Protein AF-A0A382WUX3-F1 (afdb_monomer)

Radius of gyration: 22.73 Å; Cα contacts (8 Å, |Δi|>4): 269; chains: 1; bounding box: 72×25×72 Å

Sequence (133 aa):
VETNEANNAQTIILTVGGASNLQFVSFTHDEGTFFAGDPIQISLTYQNAGTAPIPAAQVNTFQVALSFDNSNLGVDDFILRRINASGNNQGSNLHPGETVTLDWVQRLPDSYQGTFYVLAENNGNVRSSNSPT

Secondary structure (DSSP, 8-state):
---------------------EEEEEEEE--S---TT-EEEEEEEEEE-SSS-B-TTS--EEEEEEESSSSS--TTSEEEEEEE-STTSSSS-B-TT-EEEEEEEEEPPTT--S--EEEEEETTEEEE-----

InterPro domains:
  IPR013783 Immunoglobulin-like fold [G3DSA:2.60.40.10] (20-131)

Organism: NCBI:txid408172

Foldseek 3Di:
DDDDPPDPDDDDDDDPDKDWDKAWDDWDKDDDDDAAFDKIKIKTKIAGQIQAWQALPDWWKKWKWWDPDQAFDDPPIGTQDIDGPGAQVPNGIGHNPDMHMDIDITTHHNPDDDDTWTWMDTPRDIDTDDDDD

pLDDT: mean 87.1, std 14.02, range [31.52, 97.44]

Mean predicted aligned error: 8.13 Å

Solvent-accessible surface area (backbone atoms only — not comparable to full-atom values): 8190 Å² total; per-residue (Å²): 134,86,77,82,80,78,76,86,79,79,85,78,87,80,82,81,84,56,49,58,35,81,39,86,73,46,62,50,64,70,81,85,90,80,58,63,54,39,75,37,50,38,39,44,27,34,29,22,78,24,73,24,57,36,44,41,82,47,87,35,60,37,40,32,29,41,24,81,57,95,67,73,93,54,91,87,38,47,75,76,42,79,42,72,57,20,20,54,68,76,80,40,56,22,42,51,75,40,71,45,76,50,76,48,77,43,68,41,58,75,87,69,84,82,76,67,37,62,37,38,34,44,94,84,48,67,44,64,64,78,77,83,128

Nearest PDB structures (foldseek):
  8xrx-assembly2_C  TM=6.632E-01  e=1.159E-03  Cellulosimicrobium cellulans
  8xrx-assembly2_D  TM=6.376E-01  e=1.286E-03  Cellulosimicrobium cellulans
  7usy-assembly1_J  TM=4.226E-01  e=4.889E-02  Caenorhabditis elegans
  9au7-assembly1_C  TM=3.443E-01  e=6.019E-02  Homo sapiens
  3nrf-assembly1_B  TM=4.666E-01  e=1.433E+00  Pseudomonas aeruginosa

Structure (mmCIF, N/CA/C/O backbone):
data_AF-A0A382WUX3-F1
#
_entry.id   AF-A0A382WUX3-F1
#
loop_
_atom_site.group_PDB
_atom_site.id
_atom_site.type_symbol
_atom_site.label_atom_id
_atom_site.label_alt_id
_atom_site.label_comp_id
_atom_site.label_asym_id
_atom_site.label_entity_id
_atom_site.label_seq_id
_atom_site.pdbx_PDB_ins_code
_atom_site.Cartn_x
_atom_site.Cartn_y
_atom_site.Cartn_z
_atom_site.occupancy
_atom_site.B_iso_or_equiv
_atom_site.auth_seq_id
_atom_site.auth_comp_id
_atom_site.auth_asym_id
_atom_site.auth_atom_id
_atom_site.pdbx_PDB_model_num
ATOM 1 N N . VAL A 1 1 ? -51.270 5.578 52.883 1.00 53.28 1 VAL A N 1
ATOM 2 C CA . VAL A 1 1 ? -51.053 5.081 51.507 1.00 53.28 1 VAL A CA 1
ATOM 3 C C . VAL A 1 1 ? -50.003 5.983 50.905 1.00 53.28 1 VAL A C 1
ATOM 5 O O . VAL A 1 1 ? -50.276 7.163 50.738 1.00 53.28 1 VAL A O 1
ATOM 8 N N . GLU A 1 2 ? -48.789 5.469 50.746 1.00 46.12 2 GLU A N 1
ATOM 9 C CA . GLU A 1 2 ? -47.664 6.216 50.184 1.00 46.12 2 GLU A CA 1
ATOM 10 C C . GLU A 1 2 ? -47.833 6.279 48.660 1.00 46.12 2 GLU A C 1
ATOM 12 O O . GLU A 1 2 ? -48.199 5.288 48.023 1.00 46.12 2 GLU A O 1
ATOM 17 N N . THR A 1 3 ? -47.707 7.477 48.095 1.00 63.56 3 THR A N 1
ATOM 18 C CA . THR A 1 3 ? -47.978 7.756 46.685 1.00 63.56 3 THR A CA 1
ATOM 19 C C . THR A 1 3 ? -46.781 7.354 45.838 1.00 63.56 3 THR A C 1
ATOM 21 O O . THR A 1 3 ? -45.699 7.894 46.015 1.00 63.56 3 THR A O 1
ATOM 24 N N . ASN A 1 4 ? -47.024 6.421 44.922 1.00 61.31 4 ASN A N 1
ATOM 25 C CA . ASN A 1 4 ? -46.144 5.934 43.863 1.00 61.31 4 ASN A CA 1
ATOM 26 C C . ASN A 1 4 ? -45.047 6.928 43.420 1.00 61.31 4 ASN A C 1
ATOM 28 O O . ASN A 1 4 ? -45.319 7.874 42.678 1.00 61.31 4 ASN A O 1
ATOM 32 N N . GLU A 1 5 ? -43.803 6.671 43.818 1.00 63.16 5 GLU A N 1
ATOM 33 C CA . GLU A 1 5 ? -42.619 7.304 43.241 1.00 63.16 5 GLU A CA 1
ATOM 34 C C . GLU A 1 5 ? -42.252 6.552 41.958 1.00 63.16 5 GLU A C 1
ATOM 36 O O . GLU A 1 5 ? -41.411 5.653 41.948 1.00 63.16 5 GLU A O 1
ATOM 41 N N . ALA A 1 6 ? -42.922 6.886 40.854 1.00 55.53 6 ALA A N 1
ATOM 42 C CA . ALA A 1 6 ? -42.499 6.405 39.548 1.00 55.53 6 ALA A CA 1
ATOM 43 C C . ALA A 1 6 ? -41.116 7.002 39.244 1.00 55.53 6 ALA A C 1
ATOM 45 O O . ALA A 1 6 ? -40.979 8.182 38.916 1.00 55.53 6 ALA A O 1
ATOM 46 N N . ASN A 1 7 ? -40.081 6.181 39.398 1.00 59.44 7 ASN A N 1
ATOM 47 C CA . ASN A 1 7 ? -38.717 6.481 39.004 1.00 59.44 7 ASN A CA 1
ATOM 48 C C . ASN A 1 7 ? -38.689 6.890 37.522 1.00 59.44 7 ASN A C 1
ATOM 50 O O . ASN A 1 7 ? -38.860 6.075 36.621 1.00 59.44 7 ASN A O 1
ATOM 54 N N . ASN A 1 8 ? -38.470 8.178 37.255 1.00 63.03 8 ASN A N 1
ATOM 55 C CA . ASN A 1 8 ? -38.374 8.733 35.905 1.00 63.03 8 ASN A CA 1
ATOM 56 C C . ASN A 1 8 ? -37.030 8.353 35.246 1.00 63.03 8 ASN A C 1
ATOM 58 O O . ASN A 1 8 ? -36.216 9.208 34.897 1.00 63.03 8 ASN A O 1
ATOM 62 N N . ALA A 1 9 ? -36.758 7.051 35.150 1.00 68.12 9 ALA A N 1
ATOM 63 C CA . ALA A 1 9 ? -35.564 6.496 34.541 1.00 68.12 9 ALA A CA 1
ATOM 64 C C . ALA A 1 9 ? -35.683 6.612 33.017 1.00 68.12 9 ALA A C 1
ATOM 66 O O . ALA A 1 9 ? -36.252 5.757 32.343 1.00 68.12 9 ALA A O 1
ATOM 67 N N . GLN A 1 10 ? -35.143 7.700 32.473 1.00 74.56 10 GLN A N 1
ATOM 68 C CA . GLN A 1 10 ? -34.994 7.887 31.038 1.00 74.56 10 GLN A CA 1
ATOM 69 C C . GLN A 1 10 ? -33.653 7.298 30.591 1.00 74.56 10 GLN A C 1
ATOM 71 O O . GLN A 1 10 ? -32.588 7.845 30.870 1.00 74.56 10 GLN A O 1
ATOM 76 N N . THR A 1 11 ? -33.695 6.181 29.869 1.00 74.31 11 THR A N 1
ATOM 77 C CA . THR A 1 11 ? -32.520 5.665 29.163 1.00 74.31 11 THR A CA 1
ATOM 78 C C . THR A 1 11 ? -32.367 6.415 27.845 1.00 74.31 11 THR A C 1
ATOM 80 O O . THR A 1 11 ? -33.207 6.300 26.955 1.00 74.31 11 THR A O 1
ATOM 83 N N . ILE A 1 12 ? -31.287 7.185 27.712 1.00 74.75 12 ILE A N 1
ATOM 84 C CA . ILE A 1 12 ? -30.889 7.809 26.449 1.00 74.75 12 ILE A CA 1
ATOM 85 C C . ILE A 1 12 ? -29.774 6.957 25.851 1.00 74.75 12 ILE A C 1
ATOM 87 O O . ILE A 1 12 ? -28.713 6.799 26.453 1.00 74.75 12 ILE A O 1
ATOM 91 N N . ILE A 1 13 ? -30.005 6.420 24.655 1.00 70.75 13 ILE A N 1
ATOM 92 C CA . ILE A 1 13 ? -28.954 5.771 23.873 1.00 70.75 13 ILE A CA 1
ATOM 93 C C . ILE A 1 13 ? -28.181 6.879 23.152 1.00 70.75 13 ILE A C 1
ATOM 95 O O . ILE A 1 13 ? -28.658 7.434 22.163 1.00 70.75 13 ILE A O 1
ATOM 99 N N . LEU A 1 14 ? -26.988 7.218 23.648 1.00 59.97 14 LEU A N 1
ATOM 100 C CA . LEU A 1 14 ? -26.031 8.021 22.888 1.00 59.97 14 LEU A CA 1
ATOM 101 C C . LEU A 1 14 ? -25.323 7.109 21.888 1.00 59.97 14 LEU A C 1
ATOM 103 O O . LEU A 1 14 ? -24.529 6.252 22.271 1.00 59.97 14 LEU A O 1
ATOM 107 N N . THR A 1 15 ? -25.581 7.315 20.599 1.00 60.91 15 THR A N 1
ATOM 108 C CA . THR A 1 15 ? -24.729 6.733 19.560 1.00 60.91 15 THR A CA 1
ATOM 109 C C . THR A 1 15 ? -23.561 7.682 19.338 1.00 60.91 15 THR A C 1
ATOM 111 O O . THR A 1 15 ? -23.720 8.732 18.719 1.00 60.91 15 THR A O 1
ATOM 114 N N . VAL A 1 16 ? -22.387 7.339 19.865 1.00 64.88 16 VAL A N 1
ATOM 115 C CA . VAL A 1 16 ? -21.150 8.047 19.520 1.00 64.88 16 VAL A CA 1
ATOM 116 C C . VAL A 1 16 ? -20.696 7.515 18.164 1.00 64.88 16 VAL A C 1
ATOM 118 O O . VAL A 1 16 ? -20.203 6.394 18.063 1.00 64.88 16 VAL A O 1
ATOM 121 N N . GLY A 1 17 ? -20.925 8.291 17.106 1.00 69.50 17 GLY A N 1
ATOM 122 C CA . GLY A 1 17 ? -20.420 7.963 15.776 1.00 69.50 17 GLY A CA 1
ATOM 123 C C . GLY A 1 17 ? -18.901 8.120 15.737 1.00 69.50 17 GLY A C 1
ATOM 124 O O . GLY A 1 17 ? -18.386 9.192 16.047 1.00 69.50 17 GLY A O 1
ATOM 125 N N . GLY A 1 18 ? -18.187 7.059 15.366 1.00 82.62 18 GLY A N 1
ATOM 126 C CA . GLY A 1 18 ? -16.771 7.128 15.009 1.00 82.62 18 GLY A CA 1
ATOM 127 C C . GLY A 1 18 ? -16.587 7.151 13.492 1.00 82.62 18 GLY A C 1
ATOM 128 O O . GLY A 1 18 ? -17.469 6.717 12.751 1.00 82.62 18 GLY A O 1
ATOM 129 N N . ALA A 1 19 ? -15.434 7.629 13.029 1.00 89.50 19 ALA A N 1
ATOM 130 C CA . ALA A 1 19 ? -15.045 7.570 11.622 1.00 89.50 19 ALA A CA 1
ATOM 131 C C . ALA A 1 19 ? -13.815 6.675 11.467 1.00 89.50 19 ALA A C 1
ATOM 133 O O . ALA A 1 19 ? -12.871 6.769 12.253 1.00 89.50 19 ALA A O 1
ATOM 134 N N . SER A 1 20 ? -13.822 5.802 10.464 1.00 92.88 20 SER A N 1
ATOM 135 C CA . SER A 1 20 ? -12.627 5.077 10.040 1.00 92.88 20 SER A CA 1
ATOM 136 C C . SER A 1 20 ? -11.667 6.018 9.315 1.00 92.88 20 SER A C 1
ATOM 138 O O . SER A 1 20 ? -12.120 6.881 8.563 1.00 92.88 20 SER A O 1
ATOM 140 N N . ASN A 1 21 ? -10.359 5.829 9.476 1.00 92.94 21 ASN A N 1
ATOM 141 C CA . ASN A 1 21 ? -9.358 6.645 8.790 1.00 92.94 21 ASN A CA 1
ATOM 142 C C . ASN A 1 21 ? -8.138 5.787 8.453 1.00 92.94 21 ASN A C 1
ATOM 144 O O . ASN A 1 21 ? -7.294 5.534 9.309 1.00 92.94 21 ASN A O 1
ATOM 148 N N . LEU A 1 22 ? -8.075 5.309 7.213 1.00 94.44 22 LEU A N 1
ATOM 149 C CA . LEU A 1 22 ? -6.951 4.523 6.719 1.00 94.44 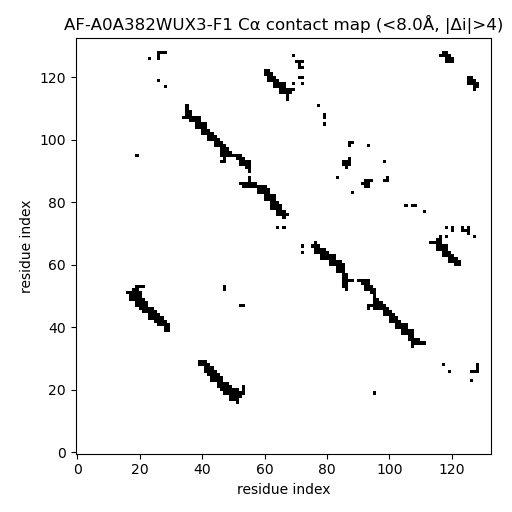22 LEU A CA 1
ATOM 150 C C . LEU A 1 22 ? -5.785 5.456 6.391 1.00 94.44 22 LEU A C 1
ATOM 152 O O . LEU A 1 22 ? -5.950 6.408 5.633 1.00 94.44 22 LEU A O 1
ATOM 156 N N . GLN A 1 23 ? -4.610 5.188 6.953 1.00 94.25 23 GLN A N 1
ATOM 157 C CA . GLN A 1 23 ? -3.438 6.042 6.777 1.00 94.25 23 GLN A CA 1
ATOM 158 C C . GLN A 1 23 ? -2.170 5.235 6.533 1.00 94.25 23 GLN A C 1
ATOM 160 O O . GLN A 1 23 ? -1.992 4.154 7.092 1.00 94.25 23 GLN A O 1
ATOM 165 N N . PHE A 1 24 ? -1.259 5.808 5.747 1.00 94.50 24 PHE A N 1
ATOM 166 C CA . PHE A 1 24 ? 0.119 5.336 5.651 1.00 94.50 24 PHE A CA 1
ATOM 167 C C . PHE A 1 24 ? 0.852 5.501 6.982 1.00 94.50 24 PHE A C 1
ATOM 169 O O . PHE A 1 24 ? 0.791 6.568 7.595 1.00 94.50 24 PHE A O 1
ATOM 176 N N . VAL A 1 25 ? 1.612 4.477 7.361 1.00 95.25 25 VAL A N 1
ATOM 177 C CA . VAL A 1 25 ? 2.580 4.528 8.463 1.00 95.25 25 VAL A CA 1
ATOM 178 C C . VAL A 1 25 ? 3.999 4.524 7.909 1.00 95.25 25 VAL A C 1
ATOM 180 O O . VAL A 1 25 ? 4.782 5.414 8.228 1.00 95.25 25 VAL A O 1
A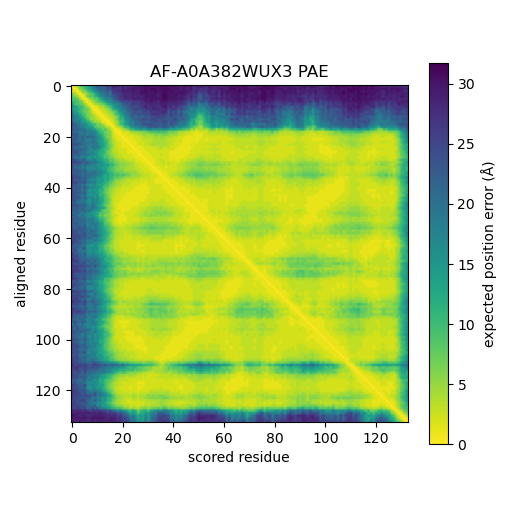TOM 183 N N . SER A 1 26 ? 4.324 3.561 7.043 1.00 95.19 26 SER A N 1
ATOM 184 C CA . SER A 1 26 ? 5.640 3.457 6.408 1.00 95.19 26 SER A CA 1
ATOM 185 C C . SER A 1 26 ? 5.532 2.868 5.007 1.00 95.19 26 SER A C 1
ATOM 187 O O . SER A 1 26 ? 4.662 2.043 4.734 1.00 95.19 26 SER A O 1
ATOM 189 N N . PHE A 1 27 ? 6.442 3.275 4.129 1.00 95.56 27 PHE A N 1
ATOM 190 C CA . PHE A 1 27 ? 6.622 2.682 2.811 1.00 95.56 27 PHE A CA 1
ATOM 191 C C . PHE A 1 27 ? 8.116 2.673 2.490 1.00 95.56 27 PHE A C 1
ATOM 193 O O . PHE A 1 27 ? 8.748 3.728 2.515 1.00 95.56 27 PHE A O 1
ATOM 200 N N . THR A 1 28 ? 8.680 1.490 2.262 1.00 95.69 28 THR A N 1
ATOM 201 C CA . THR A 1 28 ? 10.104 1.303 1.958 1.00 95.69 28 THR A CA 1
ATOM 202 C C . THR A 1 28 ? 10.274 0.333 0.801 1.00 95.69 28 THR A C 1
ATOM 204 O O . THR A 1 28 ? 9.443 -0.552 0.587 1.00 95.69 28 THR A O 1
ATOM 207 N N . HIS A 1 29 ? 11.365 0.489 0.061 1.00 94.62 29 HIS A N 1
ATOM 208 C CA . HIS A 1 29 ? 11.738 -0.406 -1.022 1.00 94.62 29 HIS A CA 1
ATOM 209 C C . HIS A 1 29 ? 13.259 -0.433 -1.206 1.00 94.62 29 HIS A C 1
ATOM 211 O O . HIS A 1 29 ? 13.959 0.432 -0.678 1.00 94.62 29 HIS A O 1
ATOM 217 N N . ASP A 1 30 ? 13.761 -1.405 -1.966 1.00 94.06 30 ASP A N 1
ATOM 218 C CA . ASP A 1 30 ? 15.165 -1.413 -2.381 1.00 94.06 30 ASP A CA 1
ATOM 219 C C . ASP A 1 30 ? 15.460 -0.253 -3.339 1.00 94.06 30 ASP A C 1
ATOM 221 O O . ASP A 1 30 ? 14.697 0.024 -4.267 1.00 94.06 30 ASP A O 1
ATOM 225 N N . GLU A 1 31 ? 16.598 0.404 -3.147 1.00 89.75 31 GLU A N 1
ATOM 226 C CA . GLU A 1 31 ? 17.045 1.532 -3.962 1.00 89.75 31 GLU A CA 1
ATOM 227 C C . GLU A 1 31 ? 18.297 1.159 -4.756 1.00 89.75 31 GLU A C 1
ATOM 229 O O . GLU A 1 31 ? 19.169 0.437 -4.269 1.00 89.75 31 GLU A O 1
ATOM 234 N N . GLY A 1 32 ? 18.406 1.662 -5.986 1.00 90.50 32 GLY A N 1
ATOM 235 C CA . GLY A 1 32 ? 19.564 1.403 -6.832 1.00 90.50 32 GLY A CA 1
ATOM 236 C C . GLY A 1 32 ? 19.244 1.361 -8.319 1.00 90.50 32 GLY A C 1
ATOM 237 O O . GLY A 1 32 ? 18.223 1.866 -8.782 1.00 90.50 32 GLY A O 1
ATOM 238 N N . THR A 1 33 ? 20.168 0.769 -9.074 1.00 91.25 33 THR A N 1
ATOM 239 C CA . THR A 1 33 ? 19.988 0.462 -10.495 1.00 91.25 33 THR A CA 1
ATOM 240 C C . THR A 1 33 ? 19.611 -1.002 -10.633 1.00 91.25 33 THR A C 1
ATOM 242 O O . THR A 1 33 ? 20.321 -1.870 -10.130 1.00 91.25 33 THR A O 1
ATOM 245 N N . PHE A 1 34 ? 18.520 -1.254 -11.345 1.00 91.38 34 P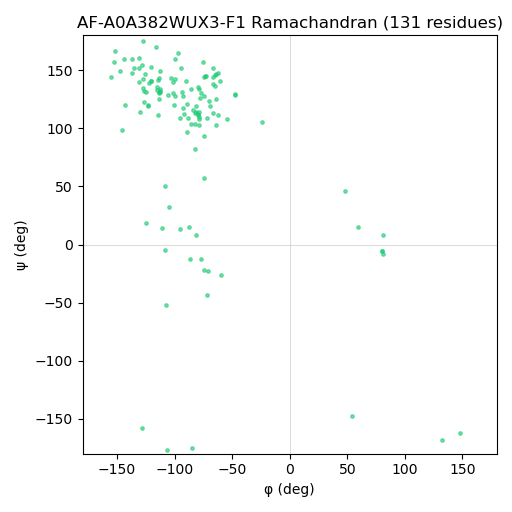HE A N 1
ATOM 246 C CA . PHE A 1 34 ? 17.967 -2.582 -11.554 1.00 91.38 34 PHE A CA 1
ATOM 247 C C . PHE A 1 34 ? 17.754 -2.830 -13.044 1.00 91.38 34 PHE A C 1
ATOM 249 O O . PHE A 1 34 ? 17.571 -1.894 -13.827 1.00 91.38 34 PHE A O 1
ATOM 256 N N . PHE A 1 35 ? 17.762 -4.097 -13.427 1.00 90.62 35 PHE A N 1
ATOM 257 C CA . PHE A 1 35 ? 17.412 -4.554 -14.760 1.00 90.62 35 PHE A CA 1
ATOM 258 C C . PHE A 1 35 ? 15.958 -5.033 -14.822 1.00 90.62 35 PHE A C 1
ATOM 260 O O . PHE A 1 35 ? 15.296 -5.291 -13.816 1.00 90.62 35 PHE A O 1
ATOM 267 N N . ALA A 1 36 ? 15.461 -5.162 -16.049 1.00 89.19 36 ALA A N 1
ATOM 268 C CA . ALA A 1 36 ? 14.200 -5.827 -16.351 1.00 89.19 36 ALA A CA 1
ATOM 269 C C . ALA A 1 36 ? 14.103 -7.192 -15.643 1.00 89.19 36 ALA A C 1
ATOM 271 O O . ALA A 1 36 ? 15.019 -8.011 -15.737 1.00 89.19 36 ALA A O 1
ATOM 272 N N . GLY A 1 37 ? 12.993 -7.428 -14.941 1.00 91.12 37 GLY A N 1
ATOM 273 C CA . GLY A 1 37 ? 12.727 -8.684 -14.240 1.00 91.12 37 GLY A CA 1
ATOM 274 C C . GLY A 1 37 ? 13.419 -8.844 -12.882 1.00 91.12 37 GLY A C 1
ATOM 275 O O . GLY A 1 37 ? 13.120 -9.824 -12.176 1.00 91.12 37 GLY A O 1
ATOM 276 N N . ASP A 1 38 ? 14.289 -7.902 -12.490 1.00 94.06 38 ASP A N 1
ATOM 277 C CA . ASP A 1 38 ? 14.970 -7.945 -11.198 1.00 94.06 38 ASP A CA 1
ATOM 278 C C . ASP A 1 38 ? 13.954 -7.911 -10.045 1.00 94.06 38 ASP A C 1
ATOM 280 O O . ASP A 1 38 ? 12.929 -7.217 -10.115 1.00 94.06 38 ASP A O 1
ATOM 284 N N . PRO A 1 39 ? 14.198 -8.695 -8.981 1.00 95.75 39 PRO A N 1
ATOM 285 C CA . PRO A 1 39 ? 13.408 -8.627 -7.766 1.00 95.75 39 PRO A CA 1
ATOM 286 C C . PRO A 1 39 ? 13.836 -7.425 -6.915 1.00 95.75 39 PRO A C 1
ATOM 288 O O . PRO A 1 39 ? 15.023 -7.249 -6.653 1.00 95.75 39 PRO A O 1
ATOM 291 N N . ILE A 1 40 ? 12.864 -6.665 -6.417 1.00 94.88 40 ILE A N 1
ATOM 292 C CA . ILE A 1 40 ? 13.052 -5.657 -5.369 1.00 94.88 40 ILE A CA 1
ATOM 293 C C . ILE A 1 40 ? 12.174 -5.996 -4.165 1.00 94.88 40 ILE A C 1
ATOM 295 O O . ILE A 1 40 ? 11.033 -6.443 -4.322 1.00 94.88 40 ILE A O 1
ATOM 299 N N . GLN A 1 41 ? 12.685 -5.803 -2.957 1.00 97.31 41 GLN A N 1
ATOM 300 C CA . GLN A 1 41 ? 11.905 -5.915 -1.733 1.00 97.31 41 GLN A CA 1
ATOM 301 C C . GLN A 1 41 ? 11.097 -4.631 -1.515 1.00 97.31 41 GLN A C 1
ATOM 303 O O . GLN A 1 41 ? 11.620 -3.530 -1.669 1.00 97.31 41 GLN A O 1
ATOM 308 N N . ILE A 1 42 ? 9.822 -4.770 -1.146 1.00 96.69 42 ILE A N 1
ATOM 309 C CA . ILE A 1 42 ? 8.938 -3.655 -0.785 1.00 96.69 42 ILE A CA 1
ATOM 310 C C . ILE A 1 42 ? 8.239 -3.973 0.539 1.00 96.69 42 ILE A C 1
ATOM 312 O O . ILE A 1 42 ? 7.811 -5.110 0.765 1.00 96.69 42 ILE A O 1
ATOM 316 N N . SER A 1 43 ? 8.112 -2.960 1.398 1.00 96.94 43 SER A N 1
ATOM 317 C CA . SER A 1 43 ? 7.322 -3.001 2.628 1.00 96.94 43 SER A CA 1
ATOM 318 C C . SER A 1 43 ? 6.333 -1.841 2.671 1.00 96.94 43 SER A C 1
ATOM 320 O O . SER A 1 43 ? 6.693 -0.684 2.442 1.00 96.94 43 SER A O 1
ATOM 322 N N . LEU A 1 44 ? 5.075 -2.142 2.984 1.00 96.12 44 LEU A N 1
ATOM 323 C CA . LEU A 1 44 ? 4.019 -1.156 3.196 1.00 96.12 44 LEU A CA 1
ATOM 324 C C . LEU A 1 44 ? 3.357 -1.407 4.547 1.00 96.12 44 LEU A C 1
ATOM 326 O O . LEU A 1 44 ? 2.777 -2.471 4.760 1.00 96.12 44 LEU A O 1
ATOM 330 N N . THR A 1 45 ? 3.365 -0.397 5.413 1.00 96.81 45 THR A N 1
ATOM 331 C CA . THR A 1 45 ? 2.590 -0.397 6.656 1.00 96.81 45 THR A CA 1
ATOM 332 C C . THR A 1 45 ? 1.513 0.671 6.601 1.00 96.81 45 THR A C 1
ATOM 334 O O . THR A 1 45 ? 1.785 1.839 6.305 1.00 96.81 45 THR A O 1
ATOM 337 N N . TYR A 1 46 ? 0.292 0.283 6.946 1.00 95.75 46 TYR A N 1
ATOM 338 C CA . TYR A 1 46 ? -0.840 1.186 7.101 1.00 95.75 46 TYR A CA 1
ATOM 339 C C . TYR A 1 46 ? -1.561 0.934 8.423 1.00 95.75 46 TYR A C 1
ATOM 341 O O . TYR A 1 46 ? -1.418 -0.125 9.032 1.00 95.75 46 TYR A O 1
ATOM 349 N N . GLN A 1 47 ? -2.340 1.916 8.866 1.00 96.31 47 GLN A N 1
ATOM 350 C CA . GLN A 1 47 ? -3.105 1.844 10.107 1.00 96.31 47 GLN A CA 1
ATOM 351 C C . GLN A 1 47 ? -4.514 2.390 9.945 1.00 96.31 47 GLN A C 1
ATOM 353 O O . GLN A 1 47 ? -4.776 3.220 9.070 1.00 96.31 47 GLN A O 1
ATOM 358 N N . ASN A 1 48 ? -5.399 1.997 10.857 1.00 96.75 48 ASN A N 1
ATOM 3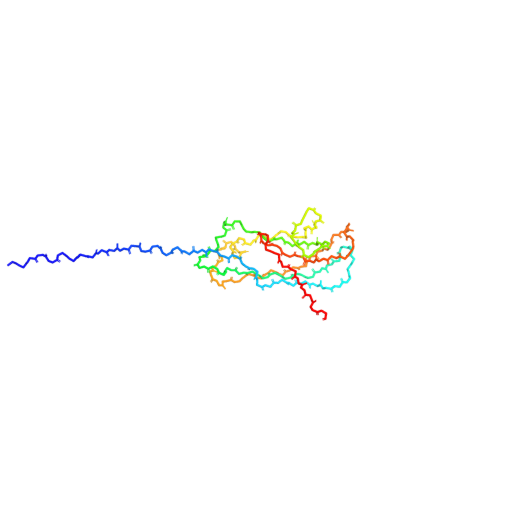59 C CA . ASN A 1 48 ? -6.627 2.738 11.099 1.00 96.75 48 ASN A CA 1
ATOM 360 C C . ASN A 1 48 ? -6.382 3.807 12.175 1.00 96.75 48 ASN A C 1
ATOM 362 O O . ASN A 1 48 ? -6.458 3.534 13.368 1.00 96.75 48 ASN A O 1
ATOM 366 N N . ALA A 1 49 ? -6.123 5.042 11.762 1.00 95.75 49 ALA A N 1
ATOM 367 C CA .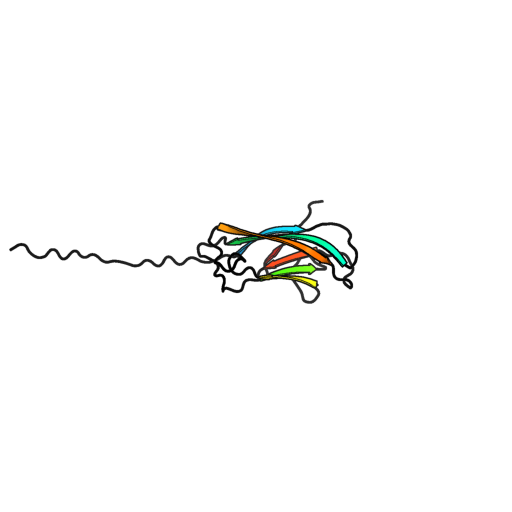 ALA A 1 49 ? -5.980 6.199 12.648 1.00 95.75 49 ALA A CA 1
ATOM 368 C C . ALA A 1 49 ? -7.331 6.810 13.072 1.00 95.75 49 ALA A C 1
ATOM 370 O O . ALA A 1 49 ? -7.382 7.923 13.597 1.00 95.75 49 ALA A O 1
ATOM 371 N N . GLY A 1 50 ? -8.437 6.142 12.743 1.00 94.56 50 GLY A N 1
ATOM 372 C CA . GLY A 1 50 ? -9.789 6.595 13.032 1.00 94.56 50 GLY A CA 1
ATOM 373 C C . GLY A 1 50 ? -10.242 6.208 14.431 1.00 94.56 50 GLY A C 1
ATOM 374 O O . GLY A 1 50 ? -9.500 5.630 15.216 1.00 94.56 50 GLY A O 1
ATOM 375 N N . THR A 1 51 ? -11.503 6.497 14.727 1.00 94.88 51 THR A N 1
ATOM 376 C CA . THR A 1 51 ? -12.174 6.108 15.978 1.00 94.88 51 THR A CA 1
ATOM 377 C C . THR A 1 51 ? -13.208 5.001 15.776 1.00 94.88 51 THR A C 1
ATOM 379 O O . THR A 1 51 ? -13.749 4.489 16.753 1.00 94.88 51 THR A O 1
ATOM 382 N N . ALA A 1 52 ? -13.465 4.593 14.527 1.00 95.06 52 ALA A N 1
ATOM 383 C CA . ALA A 1 52 ? -14.286 3.432 14.183 1.00 95.06 52 ALA A CA 1
ATOM 384 C C . ALA A 1 52 ? -13.490 2.397 13.369 1.00 95.06 52 ALA A C 1
ATOM 386 O O . ALA A 1 52 ? -12.556 2.777 12.659 1.00 95.06 52 ALA A O 1
ATOM 387 N N . PRO A 1 53 ? -13.844 1.098 13.435 1.00 94.56 53 PRO A N 1
ATOM 388 C CA . PRO A 1 53 ? -13.185 0.058 12.648 1.00 94.56 53 PRO A CA 1
ATOM 389 C C . PRO A 1 53 ? -13.350 0.271 11.140 1.00 94.56 53 PRO A C 1
ATOM 391 O O . PRO A 1 53 ? -14.405 0.716 10.695 1.00 94.56 53 PRO A O 1
ATOM 394 N N . ILE A 1 54 ? -12.344 -0.123 10.358 1.00 95.12 54 ILE A N 1
ATOM 395 C CA . ILE A 1 54 ? -12.478 -0.311 8.908 1.00 95.12 54 ILE A CA 1
ATOM 396 C C . ILE A 1 54 ? -13.041 -1.719 8.681 1.00 95.12 54 ILE A C 1
ATOM 398 O O . ILE A 1 54 ? -12.367 -2.695 9.032 1.00 95.12 54 ILE A O 1
ATOM 402 N N . PRO A 1 55 ? -14.256 -1.867 8.125 1.00 93.81 55 PRO A N 1
ATOM 403 C CA . PRO A 1 55 ? -14.848 -3.175 7.884 1.00 93.81 55 PRO A CA 1
ATOM 404 C C . PRO A 1 55 ? -14.063 -4.002 6.862 1.00 93.81 55 PRO A C 1
ATOM 406 O O . PRO A 1 55 ? -13.587 -3.468 5.862 1.00 93.81 55 PRO A O 1
ATOM 409 N N . ALA A 1 56 ? -14.027 -5.324 7.043 1.00 92.88 56 ALA A N 1
ATOM 410 C CA . ALA A 1 56 ? -13.440 -6.246 6.059 1.00 92.88 56 ALA A CA 1
ATOM 411 C C . ALA A 1 56 ? -14.120 -6.180 4.675 1.00 92.88 56 ALA A C 1
ATOM 413 O O . ALA A 1 56 ? -13.500 -6.477 3.659 1.00 92.88 56 ALA A O 1
ATOM 414 N N . ALA A 1 57 ? -15.395 -5.779 4.636 1.00 89.62 57 ALA A N 1
ATOM 415 C CA . ALA A 1 57 ? -16.164 -5.606 3.405 1.00 89.62 57 ALA A CA 1
ATOM 416 C C . ALA A 1 57 ? -15.994 -4.217 2.759 1.00 89.62 57 ALA A C 1
ATOM 418 O O . ALA A 1 57 ? -16.425 -4.019 1.623 1.00 89.62 57 ALA A O 1
ATOM 419 N N . GLN A 1 58 ? -15.404 -3.243 3.465 1.00 89.38 58 GLN A N 1
ATOM 420 C CA . GLN A 1 58 ? -15.157 -1.920 2.900 1.00 89.38 58 GLN A CA 1
ATOM 421 C C . GLN A 1 58 ? -13.920 -1.983 2.014 1.00 89.38 58 GLN A C 1
ATOM 423 O O . GLN A 1 58 ? -12.803 -2.033 2.525 1.00 89.38 58 GLN A O 1
ATOM 428 N N . VAL A 1 59 ? -14.138 -1.911 0.700 1.00 88.06 59 VAL A N 1
ATOM 429 C CA . VAL A 1 59 ? -13.062 -1.894 -0.292 1.00 88.06 59 VAL A CA 1
ATOM 430 C C . VAL A 1 59 ? -12.185 -0.664 -0.090 1.00 88.06 59 VAL A C 1
ATOM 432 O O . VAL A 1 59 ? -12.599 0.460 -0.360 1.00 88.06 59 VAL A O 1
ATOM 435 N N . ASN A 1 60 ? -10.953 -0.897 0.349 1.00 91.31 60 ASN A N 1
ATOM 436 C CA . ASN A 1 60 ? -9.889 0.097 0.358 1.00 91.31 60 ASN A CA 1
ATOM 437 C C . ASN A 1 60 ? -8.712 -0.435 -0.454 1.00 91.31 60 ASN A C 1
ATOM 439 O O . ASN A 1 60 ? -8.376 -1.616 -0.363 1.00 91.31 60 ASN A O 1
ATOM 443 N N . THR A 1 61 ? -8.087 0.426 -1.254 1.00 92.88 61 THR A N 1
ATOM 444 C CA . THR A 1 61 ? -6.989 0.024 -2.137 1.00 92.88 61 THR A CA 1
ATOM 445 C C . THR A 1 61 ? -5.776 0.915 -1.920 1.00 92.88 61 THR A C 1
ATOM 447 O O . THR A 1 61 ? -5.904 2.136 -1.859 1.00 92.88 61 THR A O 1
ATOM 450 N N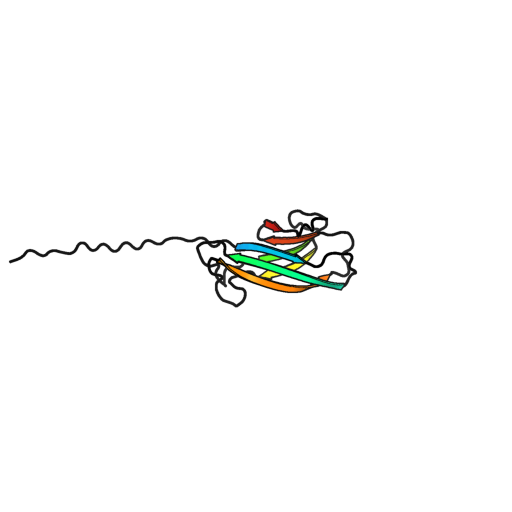 . PHE A 1 62 ? -4.603 0.294 -1.830 1.00 95.12 62 PHE A N 1
ATOM 451 C CA . PHE A 1 62 ? -3.337 0.965 -2.103 1.00 95.12 62 PHE A CA 1
ATOM 452 C C . PHE A 1 62 ? -2.838 0.547 -3.481 1.00 95.12 62 PHE A C 1
ATOM 454 O O . PHE A 1 62 ? -2.989 -0.611 -3.887 1.00 95.12 62 PHE A O 1
ATOM 461 N N . GLN A 1 63 ? -2.224 1.478 -4.194 1.00 96.25 63 GLN A N 1
ATOM 462 C CA . GLN A 1 63 ? -1.534 1.197 -5.446 1.00 96.25 63 GLN A CA 1
ATOM 463 C C . GLN A 1 63 ? -0.055 1.476 -5.260 1.00 96.25 63 GLN A C 1
ATOM 465 O O . GLN A 1 63 ? 0.301 2.511 -4.717 1.00 96.25 63 GLN A O 1
ATOM 470 N N . VAL A 1 64 ? 0.789 0.551 -5.705 1.00 96.31 64 VAL A N 1
ATOM 471 C CA . VAL A 1 64 ? 2.236 0.751 -5.776 1.00 96.31 64 VAL A CA 1
ATOM 472 C C . VAL A 1 64 ? 2.629 0.781 -7.242 1.00 96.31 64 VAL A C 1
ATOM 474 O O . VAL A 1 64 ? 2.199 -0.093 -8.003 1.00 96.31 64 VAL A O 1
ATOM 477 N N . ALA A 1 65 ? 3.409 1.779 -7.643 1.00 95.25 65 ALA A N 1
ATOM 478 C CA . ALA A 1 65 ? 3.728 2.039 -9.038 1.00 95.25 65 ALA A CA 1
ATOM 479 C C . ALA A 1 65 ? 5.159 2.543 -9.239 1.00 95.25 65 ALA A C 1
ATOM 481 O O . ALA A 1 65 ? 5.779 3.064 -8.313 1.00 95.25 65 ALA A O 1
ATOM 482 N N . LEU A 1 66 ? 5.647 2.393 -10.469 1.00 94.06 66 LEU A N 1
ATOM 483 C CA . LEU A 1 66 ? 6.786 3.142 -10.987 1.00 94.06 66 LEU A CA 1
ATOM 484 C C . LEU A 1 66 ? 6.263 4.384 -11.698 1.00 94.06 66 LEU A C 1
ATOM 486 O O . LEU A 1 66 ? 5.428 4.255 -12.597 1.00 94.06 66 LEU A O 1
ATOM 490 N N . SER A 1 67 ? 6.789 5.545 -11.326 1.00 93.12 67 SER A N 1
ATOM 491 C CA . SER A 1 67 ? 6.461 6.818 -11.960 1.00 93.12 67 SER A CA 1
ATOM 492 C C . SER A 1 67 ? 7.710 7.548 -12.430 1.00 93.12 67 SER A C 1
ATOM 494 O O . SER A 1 67 ? 8.775 7.441 -11.822 1.00 93.12 67 SER A O 1
ATOM 496 N N . PHE A 1 68 ? 7.588 8.285 -13.531 1.00 90.00 68 PHE A N 1
ATOM 497 C CA . PHE A 1 68 ? 8.646 9.179 -14.006 1.00 90.00 68 PHE A CA 1
ATOM 498 C C . PHE A 1 68 ? 8.726 10.483 -13.203 1.00 90.00 68 PHE A C 1
ATOM 500 O O . PHE A 1 68 ? 9.711 11.214 -13.322 1.00 90.00 68 PHE A O 1
ATOM 507 N N . ASP A 1 69 ? 7.721 10.771 -12.377 1.00 89.88 69 ASP A N 1
ATOM 508 C CA . ASP A 1 69 ? 7.712 11.912 -11.477 1.00 89.88 69 ASP A CA 1
ATOM 509 C C . ASP A 1 69 ? 7.394 11.494 -10.033 1.00 89.88 69 ASP A C 1
ATOM 511 O O . ASP A 1 69 ? 7.181 10.325 -9.722 1.00 89.88 69 ASP A O 1
ATOM 515 N N . ASN A 1 70 ? 7.466 12.456 -9.115 1.00 89.69 70 ASN A N 1
ATOM 516 C CA . ASN A 1 70 ? 7.160 12.248 -7.701 1.00 89.69 70 ASN A CA 1
ATOM 517 C C . ASN A 1 70 ? 5.830 12.924 -7.344 1.00 89.69 70 ASN A C 1
ATOM 519 O O . ASN A 1 70 ? 5.770 13.759 -6.437 1.00 89.69 70 ASN A O 1
ATOM 523 N N . SER A 1 71 ? 4.789 12.650 -8.131 1.00 89.38 71 SER A N 1
ATOM 524 C CA . SER A 1 71 ? 3.471 13.265 -7.988 1.00 89.38 71 SER A CA 1
ATOM 525 C C . SER A 1 71 ? 2.348 12.219 -7.925 1.00 89.38 71 SER A C 1
ATOM 527 O O . SER A 1 71 ? 2.561 11.093 -7.483 1.00 89.38 71 SER A O 1
ATOM 529 N N . ASN A 1 72 ? 1.115 12.620 -8.240 1.00 90.38 72 ASN A N 1
ATOM 530 C CA . ASN A 1 72 ? -0.046 11.732 -8.266 1.00 90.38 72 ASN A CA 1
ATOM 531 C C . ASN A 1 72 ? 0.096 10.661 -9.342 1.00 90.38 72 ASN A C 1
ATOM 533 O O . ASN A 1 72 ? 0.621 10.954 -10.413 1.00 90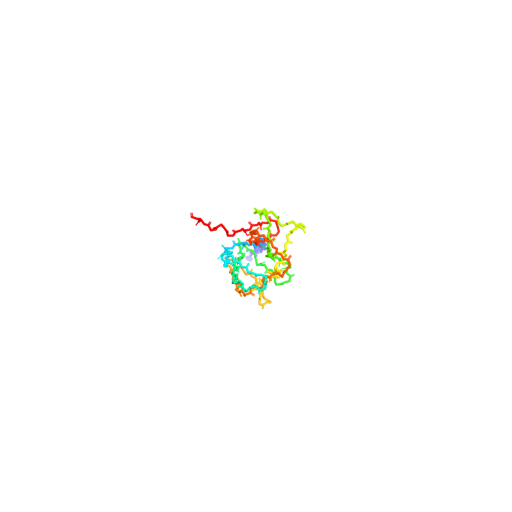.38 72 ASN A O 1
ATOM 537 N N . LEU A 1 73 ? -0.449 9.462 -9.090 1.00 92.25 73 LEU A N 1
ATOM 538 C CA . LEU A 1 73 ? -0.397 8.427 -10.109 1.00 92.25 73 LEU A CA 1
ATOM 539 C C . LEU A 1 73 ? -1.192 8.849 -11.348 1.00 92.25 73 LEU A C 1
ATOM 541 O O . LEU A 1 73 ? -2.376 9.195 -11.276 1.00 92.25 73 LEU A O 1
ATOM 545 N N . GLY A 1 74 ? -0.512 8.818 -12.485 1.00 89.50 74 GLY A N 1
ATOM 546 C CA . GLY A 1 74 ? -1.014 9.187 -13.793 1.00 89.50 74 GLY A CA 1
ATOM 547 C C . GLY A 1 74 ? -1.268 7.989 -14.703 1.00 89.50 74 GLY A C 1
ATOM 548 O O . GLY A 1 74 ? -1.110 6.822 -14.346 1.00 89.50 74 GLY A O 1
ATOM 549 N N . VAL A 1 75 ? -1.675 8.300 -15.934 1.00 88.69 75 VAL A N 1
ATOM 550 C CA . VAL A 1 75 ? -1.893 7.300 -16.995 1.00 88.69 75 VAL A CA 1
ATOM 551 C C . VAL A 1 75 ? -0.590 6.696 -17.521 1.00 88.69 75 VAL A C 1
ATOM 553 O O . VAL A 1 75 ? -0.610 5.588 -18.052 1.00 88.69 75 VAL A O 1
ATOM 556 N N . ASP A 1 76 ? 0.517 7.415 -17.341 1.00 89.75 76 ASP A N 1
ATOM 557 C CA . ASP A 1 76 ? 1.856 7.037 -17.790 1.00 89.75 76 ASP A CA 1
ATOM 558 C C . ASP A 1 76 ? 2.663 6.337 -16.686 1.00 89.75 76 ASP A C 1
ATOM 560 O O . ASP A 1 76 ? 3.872 6.184 -16.819 1.00 89.75 76 ASP A O 1
ATOM 564 N N . ASP A 1 77 ? 2.021 5.917 -15.591 1.00 92.69 77 ASP A N 1
ATOM 565 C CA . ASP A 1 77 ? 2.675 5.187 -14.507 1.00 92.69 77 ASP A CA 1
ATOM 566 C C . ASP A 1 77 ? 2.420 3.685 -14.601 1.00 92.69 77 ASP A C 1
ATOM 568 O O . ASP A 1 77 ? 1.318 3.214 -14.908 1.00 92.69 77 ASP A O 1
ATOM 572 N N . PHE A 1 78 ? 3.441 2.898 -14.266 1.00 93.44 78 PHE A N 1
ATOM 573 C CA . PHE A 1 78 ? 3.334 1.447 -14.282 1.00 93.44 78 PHE A CA 1
ATOM 574 C C . PHE A 1 78 ? 2.909 0.920 -12.916 1.00 93.44 78 PHE A C 1
ATOM 576 O O . PHE A 1 78 ? 3.685 0.936 -11.961 1.00 93.44 78 PHE A O 1
ATOM 583 N N . ILE A 1 79 ? 1.696 0.375 -12.820 1.00 94.94 79 ILE A N 1
ATOM 584 C CA . ILE A 1 79 ? 1.208 -0.238 -11.579 1.00 94.94 79 ILE A CA 1
ATOM 585 C C . ILE A 1 79 ? 1.928 -1.568 -11.328 1.00 94.94 79 ILE A C 1
ATOM 587 O O . ILE A 1 79 ? 1.645 -2.575 -11.976 1.00 94.94 79 ILE A O 1
ATOM 591 N N . LEU A 1 80 ? 2.804 -1.587 -10.323 1.00 94.81 80 LEU A N 1
ATOM 592 C CA . LEU A 1 80 ? 3.491 -2.786 -9.843 1.00 94.81 80 LEU A CA 1
ATOM 593 C C . LEU A 1 80 ? 2.535 -3.713 -9.096 1.00 94.81 80 LEU A C 1
ATOM 595 O O . LEU A 1 80 ? 2.560 -4.931 -9.285 1.00 94.81 80 LEU A O 1
ATOM 599 N N . ARG A 1 81 ? 1.682 -3.139 -8.237 1.00 95.69 81 ARG A N 1
ATOM 600 C CA . ARG A 1 81 ? 0.742 -3.911 -7.423 1.00 95.69 81 ARG A CA 1
ATOM 601 C C . ARG A 1 81 ? -0.470 -3.091 -7.001 1.00 95.69 81 ARG A C 1
ATOM 603 O O . ARG A 1 81 ? -0.361 -1.917 -6.660 1.00 95.69 81 ARG A O 1
ATOM 610 N N . ARG A 1 82 ? -1.629 -3.753 -6.950 1.00 95.50 82 ARG A N 1
ATOM 611 C CA . ARG A 1 82 ? -2.812 -3.277 -6.220 1.00 95.50 82 ARG A CA 1
ATOM 612 C C . ARG A 1 82 ? -2.978 -4.111 -4.961 1.00 95.50 82 ARG A C 1
ATOM 614 O O . ARG A 1 82 ? -2.952 -5.340 -5.022 1.00 95.50 82 ARG A O 1
ATOM 621 N N . ILE A 1 83 ? -3.114 -3.440 -3.830 1.00 94.06 83 ILE A N 1
ATOM 622 C CA . ILE A 1 83 ? -3.210 -4.052 -2.511 1.00 94.06 83 ILE A CA 1
ATOM 623 C C . ILE A 1 83 ? -4.606 -3.779 -1.978 1.00 94.06 83 ILE A C 1
ATOM 625 O O . ILE A 1 83 ? -5.027 -2.628 -1.892 1.00 94.06 83 ILE A O 1
ATOM 629 N N . ASN A 1 84 ? -5.304 -4.846 -1.602 1.00 91.69 84 ASN A N 1
ATOM 630 C CA . ASN A 1 84 ? -6.557 -4.736 -0.880 1.00 91.69 84 ASN A CA 1
ATOM 631 C C . ASN A 1 84 ? -6.254 -4.465 0.603 1.00 91.69 84 ASN A C 1
ATOM 633 O O . ASN A 1 84 ? -5.748 -5.341 1.293 1.00 91.69 84 ASN A O 1
ATOM 637 N N . ALA A 1 85 ? -6.571 -3.263 1.077 1.00 91.50 85 ALA A N 1
ATOM 638 C CA . ALA A 1 85 ? -6.440 -2.856 2.477 1.00 91.50 85 ALA A CA 1
ATOM 639 C C . ALA A 1 85 ? -7.800 -2.791 3.190 1.00 91.50 85 ALA A C 1
ATOM 641 O O . ALA A 1 85 ? -8.032 -1.954 4.062 1.00 91.50 85 ALA A O 1
ATOM 642 N N . SER A 1 86 ? -8.730 -3.657 2.787 1.00 89.81 86 SER A N 1
ATOM 643 C CA . SER A 1 86 ? -10.008 -3.830 3.476 1.00 89.81 86 SER A CA 1
ATOM 644 C C . SER A 1 86 ? -9.796 -4.602 4.773 1.00 89.81 86 SER A C 1
ATOM 646 O O . SER A 1 86 ? -9.207 -5.687 4.778 1.00 89.81 86 SER A O 1
ATOM 648 N N . GLY A 1 87 ? -10.295 -4.051 5.878 1.00 91.19 87 GLY A N 1
ATOM 649 C CA . GLY A 1 87 ? -10.087 -4.630 7.199 1.00 91.19 87 GLY A CA 1
ATOM 650 C C . GLY A 1 87 ? -8.607 -4.867 7.520 1.00 91.19 87 GLY A C 1
ATOM 651 O O . GLY A 1 87 ? -7.729 -4.119 7.092 1.00 91.19 87 GLY A O 1
ATOM 652 N N . ASN A 1 88 ? -8.323 -5.913 8.292 1.00 91.56 88 ASN A N 1
ATOM 653 C CA . ASN A 1 88 ? -6.974 -6.255 8.749 1.00 91.56 88 ASN A CA 1
ATOM 654 C C . ASN A 1 88 ? -6.192 -7.155 7.772 1.00 91.56 88 ASN A C 1
ATOM 656 O O . ASN A 1 88 ? -5.212 -7.782 8.167 1.00 91.56 88 ASN A O 1
ATOM 660 N N . ASN A 1 89 ? -6.655 -7.274 6.520 1.00 86.38 89 ASN A N 1
ATOM 661 C CA . ASN A 1 89 ? -6.121 -8.182 5.497 1.00 86.38 89 ASN A CA 1
ATOM 662 C C . ASN A 1 89 ? -6.145 -9.687 5.870 1.00 86.38 89 ASN A C 1
ATOM 664 O O . ASN A 1 89 ? -5.511 -10.509 5.215 1.00 86.38 89 ASN A O 1
ATOM 668 N N . GLN A 1 90 ? -6.909 -10.068 6.901 1.00 87.69 90 GLN A N 1
ATOM 669 C CA . GLN A 1 90 ? -7.130 -11.458 7.333 1.00 87.69 90 GLN A CA 1
ATOM 670 C C . GLN A 1 90 ? -8.629 -11.807 7.398 1.00 87.69 90 GLN A C 1
ATOM 672 O O . GLN A 1 90 ? -9.037 -12.757 8.063 1.00 87.69 90 GLN A O 1
ATOM 677 N N . GLY A 1 91 ? -9.473 -11.018 6.725 1.00 88.12 91 GLY A N 1
ATOM 678 C CA . GLY A 1 91 ? -10.926 -11.213 6.691 1.00 88.12 91 GLY A CA 1
ATOM 679 C C . GLY A 1 91 ? -11.679 -10.668 7.909 1.00 88.12 91 GLY A C 1
ATOM 680 O O . GLY A 1 91 ? -12.876 -10.910 8.029 1.00 88.12 91 GLY A O 1
ATOM 681 N N . SER A 1 92 ? -11.011 -9.924 8.795 1.00 93.94 92 SER A N 1
ATOM 682 C CA . SER A 1 92 ? -11.633 -9.229 9.931 1.00 93.94 92 SER A CA 1
ATOM 683 C C . SER A 1 92 ? -11.479 -7.716 9.807 1.00 93.94 92 SER A C 1
ATOM 685 O O . SER A 1 92 ? -10.767 -7.219 8.935 1.00 93.94 92 SER A O 1
ATOM 687 N N . ASN A 1 93 ? -12.177 -6.966 10.655 1.00 96.00 93 ASN A N 1
ATOM 688 C CA . ASN A 1 93 ? -12.072 -5.509 10.673 1.00 96.00 93 ASN A CA 1
ATOM 689 C C . ASN A 1 93 ? -10.677 -5.068 11.135 1.00 96.00 93 ASN A C 1
ATOM 691 O O . ASN A 1 93 ? -10.046 -5.765 11.923 1.00 96.00 93 ASN A O 1
ATOM 695 N N . LEU A 1 94 ? -10.231 -3.898 10.673 1.00 96.50 94 LEU A N 1
ATOM 696 C CA . LEU A 1 94 ? -9.065 -3.212 11.233 1.00 96.50 94 LEU A CA 1
ATOM 697 C C . LEU A 1 94 ? -9.548 -2.199 12.263 1.00 96.50 94 LEU A C 1
ATOM 699 O O . LEU A 1 94 ? -10.185 -1.196 11.916 1.00 96.50 94 LEU A O 1
ATOM 703 N N . HIS A 1 95 ? -9.300 -2.472 13.533 1.00 96.12 95 HIS A N 1
ATOM 704 C CA . HIS A 1 95 ? -9.736 -1.631 14.636 1.00 96.12 95 HIS A CA 1
ATOM 705 C C . HIS A 1 95 ? -8.883 -0.357 14.761 1.00 96.12 95 HIS A C 1
ATOM 707 O O . HIS A 1 95 ? -7.758 -0.308 14.268 1.00 96.12 95 HIS A O 1
ATOM 713 N N . PRO A 1 96 ? -9.418 0.704 15.392 1.00 96.38 96 PRO A N 1
ATOM 714 C CA . PRO A 1 96 ? -8.659 1.911 15.713 1.00 96.38 96 PRO A CA 1
ATOM 715 C C . PRO A 1 96 ? -7.301 1.615 16.361 1.00 96.38 96 PRO A C 1
ATOM 717 O O . PRO A 1 96 ? -7.228 0.888 17.349 1.00 96.38 96 PRO A O 1
ATOM 720 N N . GLY A 1 97 ? -6.238 2.199 15.813 1.00 95.50 97 GLY A N 1
ATOM 721 C CA . GLY A 1 97 ? -4.859 2.029 16.270 1.00 95.50 97 GLY A CA 1
ATOM 722 C C . GLY A 1 97 ? -4.165 0.754 15.784 1.00 95.50 97 GLY A C 1
ATOM 723 O O . GLY A 1 97 ? -2.958 0.631 15.979 1.00 95.50 97 GLY A O 1
ATOM 724 N N . GLU A 1 98 ? -4.874 -0.176 15.141 1.00 96.88 98 GLU A N 1
ATOM 725 C CA . GLU A 1 98 ? -4.245 -1.364 14.566 1.00 96.88 98 GLU A CA 1
ATOM 726 C C . GLU A 1 98 ? -3.481 -1.028 13.285 1.00 96.88 98 GLU A C 1
ATOM 728 O O . GLU A 1 98 ? -3.913 -0.212 12.460 1.00 96.88 98 GLU A O 1
ATOM 733 N N . THR A 1 99 ? -2.359 -1.721 13.114 1.00 97.00 99 THR A N 1
ATOM 734 C CA . THR A 1 99 ? -1.486 -1.654 11.948 1.00 97.00 99 THR A CA 1
ATOM 735 C C . THR A 1 99 ? -1.504 -2.966 11.178 1.00 97.00 99 THR A C 1
ATOM 737 O O . THR A 1 99 ? -1.639 -4.051 11.744 1.00 97.00 99 THR A O 1
ATOM 740 N N . VAL A 1 100 ? -1.317 -2.864 9.867 1.00 96.88 100 VAL A N 1
ATOM 741 C CA . VAL A 1 100 ? -1.008 -3.996 8.995 1.00 96.88 100 VAL A CA 1
ATOM 742 C C . VAL A 1 100 ? 0.269 -3.670 8.247 1.00 96.88 100 VAL A C 1
ATOM 744 O O . VAL A 1 100 ? 0.375 -2.598 7.652 1.00 96.88 100 VAL A O 1
ATOM 747 N N . THR A 1 101 ? 1.204 -4.613 8.254 1.00 96.50 101 THR A N 1
ATOM 748 C CA . THR A 1 101 ? 2.432 -4.560 7.463 1.00 96.50 101 THR A CA 1
ATOM 749 C C . THR A 1 101 ? 2.390 -5.653 6.409 1.00 96.50 101 THR A C 1
ATOM 751 O O . THR A 1 101 ? 2.024 -6.795 6.691 1.00 96.50 101 THR A O 1
ATOM 754 N N . LEU A 1 102 ? 2.742 -5.281 5.183 1.00 96.12 102 LEU A N 1
ATOM 755 C CA . LEU A 1 102 ? 2.847 -6.175 4.044 1.00 96.12 102 LEU A CA 1
ATOM 756 C C . LEU A 1 102 ? 4.254 -6.087 3.478 1.00 96.12 102 LEU A C 1
ATOM 758 O O . LEU A 1 102 ? 4.654 -5.035 2.987 1.00 96.12 102 LEU A O 1
ATOM 762 N N . ASP A 1 103 ? 4.947 -7.219 3.481 1.00 96.81 103 ASP A N 1
ATOM 763 C CA . ASP A 1 103 ? 6.269 -7.375 2.891 1.00 96.81 103 ASP A CA 1
ATOM 764 C C . ASP A 1 103 ? 6.180 -8.306 1.686 1.00 96.81 103 ASP A C 1
ATOM 766 O O . ASP A 1 103 ? 5.575 -9.382 1.751 1.00 96.81 103 ASP A O 1
ATOM 770 N N . TRP A 1 104 ? 6.770 -7.903 0.564 1.00 97.12 104 TRP A N 1
ATOM 771 C CA . TRP A 1 104 ? 6.824 -8.757 -0.615 1.00 97.12 104 TRP A CA 1
ATOM 772 C C . TRP A 1 104 ? 8.018 -8.458 -1.507 1.00 97.12 104 TRP A C 1
ATOM 774 O O . TRP A 1 104 ? 8.541 -7.348 -1.542 1.00 97.12 104 TRP A O 1
ATOM 784 N N . VAL A 1 105 ? 8.383 -9.469 -2.292 1.00 97.44 105 VAL A N 1
ATOM 785 C CA . VAL A 1 105 ? 9.301 -9.316 -3.416 1.00 97.44 105 VAL A CA 1
ATOM 786 C C . VAL A 1 105 ? 8.488 -8.964 -4.656 1.00 97.44 105 VAL A C 1
ATOM 788 O O . VAL A 1 105 ? 7.598 -9.714 -5.066 1.00 97.44 105 VAL A O 1
ATOM 791 N N . GLN A 1 106 ? 8.792 -7.821 -5.253 1.00 96.25 106 GLN A N 1
ATOM 792 C CA . GLN A 1 106 ? 8.212 -7.337 -6.496 1.00 96.25 106 GLN A CA 1
ATOM 793 C C . GLN A 1 106 ? 9.188 -7.582 -7.644 1.00 96.25 106 GLN A C 1
ATOM 795 O O . GLN A 1 106 ? 10.344 -7.191 -7.558 1.00 96.25 106 GLN A O 1
ATOM 800 N N . ARG A 1 107 ? 8.727 -8.181 -8.745 1.00 94.75 107 ARG A N 1
ATOM 801 C CA . ARG A 1 107 ? 9.512 -8.200 -9.988 1.00 94.75 107 ARG A CA 1
ATOM 802 C C . ARG A 1 107 ? 9.255 -6.931 -10.782 1.00 94.75 107 ARG A C 1
ATOM 804 O O . ARG A 1 107 ? 8.092 -6.537 -10.936 1.00 94.75 107 ARG A O 1
ATOM 811 N N . LEU A 1 108 ? 10.327 -6.319 -11.268 1.00 93.56 108 LEU A N 1
ATOM 812 C CA . LEU A 1 108 ? 10.246 -5.156 -12.139 1.00 93.56 108 LEU A CA 1
ATOM 813 C C . LEU A 1 108 ? 9.790 -5.552 -13.552 1.00 93.56 108 LEU A C 1
ATOM 815 O O . LEU A 1 108 ? 10.120 -6.643 -14.020 1.00 93.56 108 LEU A O 1
ATOM 819 N N . PRO A 1 109 ? 9.015 -4.693 -14.231 1.00 91.94 109 PRO A N 1
ATOM 820 C CA . PRO A 1 109 ? 8.527 -4.955 -15.581 1.00 91.94 109 PRO A CA 1
ATOM 821 C C . PRO A 1 109 ? 9.652 -4.991 -16.622 1.00 91.94 109 PRO A C 1
ATOM 823 O O . PRO A 1 109 ? 10.582 -4.189 -16.581 1.00 91.94 109 PRO A O 1
ATOM 826 N N . ASP A 1 110 ? 9.515 -5.868 -17.617 1.00 85.94 110 ASP A N 1
ATOM 827 C CA . ASP A 1 110 ? 10.568 -6.089 -18.618 1.00 85.94 110 ASP A CA 1
ATOM 828 C C . ASP A 1 110 ? 10.696 -4.960 -19.655 1.00 85.94 110 ASP A C 1
ATOM 830 O O . ASP A 1 110 ? 11.731 -4.804 -20.302 1.00 85.94 110 ASP A O 1
ATOM 834 N N . SER A 1 111 ? 9.637 -4.170 -19.840 1.00 78.88 111 SER A N 1
ATOM 835 C CA . SER A 1 111 ? 9.532 -3.156 -20.896 1.00 78.88 111 SER A CA 1
ATOM 836 C C . SER A 1 111 ? 9.544 -1.716 -20.378 1.00 78.88 111 SER A C 1
ATOM 838 O O . SER A 1 111 ? 9.175 -0.808 -21.120 1.00 78.88 111 SER A O 1
ATOM 840 N N . TYR A 1 112 ? 9.925 -1.495 -19.117 1.00 81.19 112 TYR A N 1
ATOM 841 C CA . TYR A 1 112 ? 9.901 -0.179 -18.473 1.00 81.19 112 TYR A CA 1
ATOM 842 C C . TYR A 1 112 ? 11.326 0.275 -18.158 1.00 81.19 112 TYR A C 1
ATOM 844 O O . TYR A 1 112 ? 12.012 -0.340 -17.348 1.00 81.19 112 TYR A O 1
ATOM 852 N N . GLN A 1 113 ? 11.796 1.316 -18.849 1.00 83.62 113 GLN A N 1
ATOM 853 C CA . GLN A 1 113 ? 13.193 1.762 -18.806 1.00 83.62 113 GLN A CA 1
ATOM 854 C C . GLN A 1 113 ? 13.296 3.249 -18.475 1.00 83.62 113 GLN A C 1
ATOM 856 O O . GLN A 1 113 ? 12.504 4.050 -18.969 1.00 83.62 113 GLN A O 1
ATOM 861 N N . GLY A 1 114 ? 14.310 3.609 -17.690 1.00 86.50 114 GLY A N 1
ATOM 862 C CA . GLY A 1 114 ? 14.567 4.980 -17.265 1.00 86.50 114 GLY A CA 1
ATOM 863 C C . GLY A 1 114 ? 14.829 5.081 -15.768 1.00 86.50 114 GLY A C 1
ATOM 864 O O . GLY A 1 114 ? 15.038 4.078 -15.085 1.00 86.50 114 GLY A O 1
ATOM 865 N N . THR A 1 115 ? 14.827 6.314 -15.277 1.00 89.38 115 THR A N 1
ATOM 866 C CA . THR A 1 115 ? 14.850 6.610 -13.844 1.00 89.38 115 THR A CA 1
ATOM 867 C C . THR A 1 115 ? 13.417 6.773 -13.369 1.00 89.38 115 THR A C 1
ATOM 869 O O . THR A 1 115 ? 12.653 7.518 -13.980 1.00 89.38 115 THR A O 1
ATOM 872 N N . PHE A 1 116 ? 13.075 6.098 -12.276 1.00 90.50 116 PHE A N 1
ATOM 873 C CA . PHE A 1 116 ? 11.724 6.077 -11.735 1.00 90.50 116 PHE A CA 1
ATOM 874 C C . PHE A 1 116 ? 11.724 6.365 -10.243 1.00 90.50 116 PHE A C 1
ATOM 876 O O . PHE A 1 116 ? 12.664 6.015 -9.528 1.00 90.50 116 PHE A O 1
ATOM 883 N N . TYR A 1 117 ? 10.618 6.922 -9.778 1.00 92.00 117 TYR A N 1
ATOM 884 C CA . TYR A 1 117 ? 10.213 6.889 -8.387 1.00 92.00 117 TYR A CA 1
ATOM 885 C C . TYR A 1 117 ? 9.346 5.654 -8.154 1.00 92.00 117 TYR A C 1
ATOM 887 O O . TYR A 1 117 ? 8.506 5.311 -8.990 1.00 92.00 117 TYR A O 1
ATOM 895 N N . VAL A 1 118 ? 9.518 4.997 -7.007 1.00 93.88 118 VAL A N 1
ATOM 896 C CA . VAL A 1 118 ? 8.543 4.014 -6.532 1.00 93.88 118 VAL A CA 1
ATOM 897 C C . VAL A 1 118 ? 7.569 4.747 -5.621 1.00 93.88 118 VAL A C 1
ATOM 899 O O . VAL A 1 118 ? 7.950 5.300 -4.588 1.00 93.88 118 VAL A O 1
ATOM 902 N N . LEU A 1 119 ? 6.304 4.769 -6.021 1.00 95.25 119 LEU A N 1
ATOM 903 C CA . LEU A 1 119 ? 5.248 5.499 -5.333 1.00 95.25 119 LEU A CA 1
ATOM 904 C C . LEU A 1 119 ? 4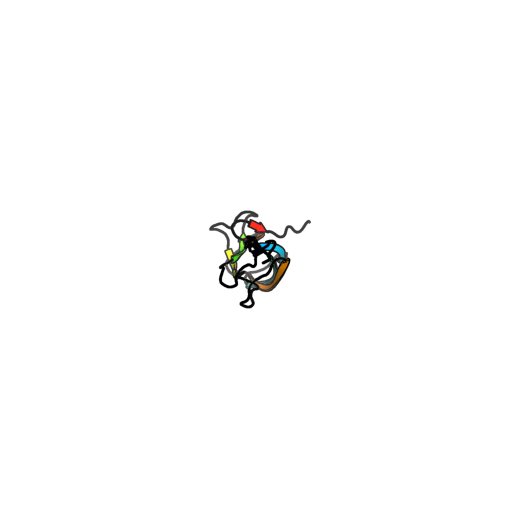.224 4.525 -4.766 1.00 95.25 119 LEU A C 1
ATOM 906 O O . LEU A 1 119 ? 3.866 3.544 -5.418 1.00 95.25 119 LEU A O 1
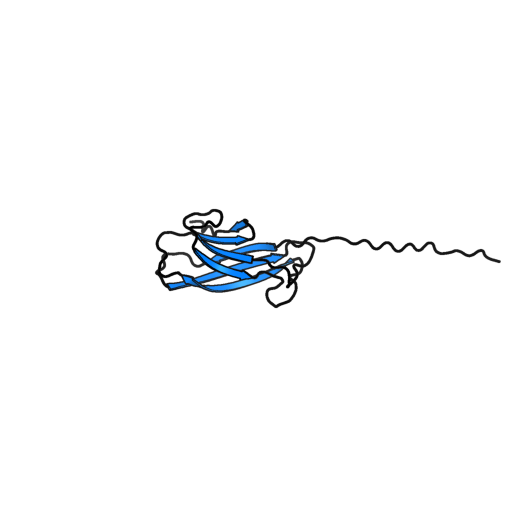ATOM 910 N N . ALA A 1 120 ? 3.715 4.826 -3.576 1.00 96.06 120 ALA A N 1
ATOM 911 C CA . ALA A 1 120 ? 2.514 4.217 -3.030 1.00 96.06 120 ALA A CA 1
ATOM 912 C C . ALA A 1 120 ? 1.408 5.270 -2.906 1.00 96.06 120 ALA A C 1
ATOM 914 O O . ALA A 1 120 ? 1.623 6.332 -2.329 1.00 96.06 120 ALA A O 1
ATOM 915 N N . GLU A 1 121 ? 0.211 4.971 -3.403 1.00 95.44 121 GLU A N 1
ATOM 916 C CA . GLU A 1 121 ? -0.947 5.862 -3.343 1.00 95.44 121 GLU A CA 1
ATOM 917 C C . GLU A 1 121 ? -2.120 5.225 -2.590 1.00 95.44 121 GLU A C 1
ATOM 919 O O . GLU A 1 121 ? -2.421 4.040 -2.760 1.00 95.44 121 GLU A O 1
ATOM 924 N N . ASN A 1 122 ? -2.816 6.041 -1.797 1.00 92.44 122 ASN A N 1
ATOM 925 C CA . ASN A 1 122 ? -4.152 5.770 -1.284 1.00 92.44 122 ASN A CA 1
ATOM 926 C C . ASN A 1 122 ? -5.080 6.962 -1.528 1.00 92.44 122 ASN A C 1
ATOM 928 O O . ASN A 1 122 ? -4.892 8.012 -0.918 1.00 92.44 122 ASN A O 1
ATOM 932 N N . ASN A 1 123 ? -6.098 6.797 -2.378 1.00 86.81 123 ASN A N 1
ATOM 933 C CA . ASN A 1 123 ? -7.116 7.822 -2.651 1.00 86.81 123 ASN A CA 1
ATOM 934 C C . ASN A 1 123 ? -6.514 9.219 -2.934 1.00 86.81 123 ASN A C 1
ATOM 936 O O . ASN A 1 123 ? -6.946 10.216 -2.353 1.00 86.81 123 ASN A O 1
ATOM 940 N N . GLY A 1 124 ? -5.481 9.293 -3.779 1.00 86.81 124 GLY A N 1
ATOM 941 C CA . GLY A 1 124 ? -4.769 10.535 -4.097 1.00 86.81 124 GLY A CA 1
ATOM 942 C C . GLY A 1 124 ? -3.730 10.997 -3.065 1.00 86.81 124 GLY A C 1
ATOM 943 O O . GLY A 1 124 ? -3.011 11.961 -3.326 1.00 86.81 124 GLY A O 1
ATOM 944 N N . ASN A 1 125 ? -3.603 10.332 -1.911 1.00 90.25 125 ASN A N 1
ATOM 945 C CA . ASN A 1 125 ? -2.487 10.537 -0.990 1.00 90.25 125 ASN A CA 1
ATOM 946 C C . ASN A 1 125 ? -1.287 9.712 -1.459 1.00 90.25 125 ASN A C 1
ATOM 948 O O . ASN A 1 125 ? -1.342 8.486 -1.418 1.00 90.25 125 ASN A O 1
ATOM 952 N N . VAL A 1 126 ? -0.218 10.377 -1.893 1.00 93.31 126 VAL A N 1
ATOM 953 C CA . VAL A 1 126 ? 0.997 9.719 -2.387 1.00 93.31 126 VAL A CA 1
ATOM 954 C C . VAL A 1 126 ? 2.094 9.721 -1.331 1.00 93.31 126 VAL A C 1
ATOM 956 O O . VAL A 1 126 ? 2.327 10.712 -0.635 1.00 93.31 126 VAL A O 1
ATOM 959 N N . ARG A 1 127 ? 2.806 8.600 -1.251 1.00 91.25 127 ARG A N 1
ATOM 960 C CA . ARG A 1 127 ? 4.069 8.435 -0.541 1.00 91.25 127 ARG A CA 1
ATOM 961 C C . ARG A 1 127 ? 5.130 7.936 -1.514 1.00 91.25 127 ARG A C 1
ATOM 963 O O . ARG A 1 127 ? 5.008 6.843 -2.055 1.00 91.25 127 ARG A O 1
ATOM 970 N N . SER A 1 128 ? 6.189 8.713 -1.675 1.00 84.31 128 SER A N 1
ATOM 971 C CA . SER A 1 128 ? 7.500 8.229 -2.110 1.00 84.31 128 SER A CA 1
ATOM 972 C C . SER A 1 128 ? 8.357 7.937 -0.883 1.00 84.31 128 SER A C 1
ATOM 974 O O . SER A 1 128 ? 8.192 8.592 0.154 1.00 84.31 128 SER A O 1
ATOM 976 N N . SER A 1 129 ? 9.301 6.997 -0.979 1.00 66.69 129 SER A N 1
ATOM 977 C CA . SER A 1 129 ? 10.470 7.096 -0.108 1.00 66.69 129 SER A CA 1
ATOM 978 C C . SER A 1 129 ? 11.398 8.146 -0.711 1.00 66.69 129 SER A C 1
ATOM 980 O O . SER A 1 129 ? 11.923 8.001 -1.811 1.00 66.69 129 SER A O 1
ATOM 982 N N . ASN A 1 130 ? 11.571 9.257 -0.001 1.00 44.75 130 ASN A N 1
ATOM 983 C CA . ASN A 1 130 ? 12.753 10.076 -0.208 1.00 44.75 130 ASN A CA 1
ATOM 984 C C . ASN A 1 130 ? 13.875 9.373 0.550 1.00 44.75 130 ASN A C 1
ATOM 986 O O . ASN A 1 130 ? 13.857 9.394 1.782 1.00 44.75 130 ASN A O 1
ATOM 990 N N . SER A 1 131 ? 14.844 8.786 -0.145 1.00 33.00 131 SER A N 1
ATOM 991 C CA . SER A 1 131 ? 16.146 8.604 0.486 1.00 33.00 131 SER A CA 1
ATOM 992 C C . SER A 1 131 ? 16.773 9.989 0.635 1.00 33.00 131 SER A C 1
ATOM 994 O O . SER A 1 131 ? 16.945 10.683 -0.373 1.00 33.00 131 SER A O 1
ATOM 996 N N . PRO A 1 132 ? 17.079 10.460 1.855 1.00 31.52 132 PRO A N 1
ATOM 997 C CA . PRO A 1 132 ? 17.984 11.582 1.995 1.00 31.52 132 PRO A CA 1
ATOM 998 C C . PRO A 1 132 ? 19.359 11.098 1.524 1.00 31.52 132 PRO A C 1
ATOM 1000 O O . PRO A 1 132 ? 19.946 10.208 2.137 1.00 31.52 132 PRO A O 1
ATOM 1003 N N . THR A 1 133 ? 19.841 11.653 0.413 1.00 35.97 133 THR A N 1
ATOM 1004 C CA . THR A 1 133 ? 21.273 11.625 0.082 1.00 35.97 133 THR A CA 1
ATOM 1005 C C . THR A 1 133 ? 22.086 12.284 1.184 1.00 35.97 133 THR A C 1
ATOM 1007 O O . THR A 1 133 ? 21.629 13.358 1.650 1.00 35.97 133 THR A O 1
#